Protein AF-X1DA73-F1 (afdb_monomer_lite)

Foldseek 3Di:
DVVVVVVVVLVVQLVVLVVQLCCLVVPQVVPQQDPPDPLNVVLVVLSVQLNVLSVVSNVDPDPVSVVSNVVSVQSNCCSRVVDGDDDD

Structure (mmCIF, N/CA/C/O backbone):
data_AF-X1DA73-F1
#
_entry.id   AF-X1DA73-F1
#
loop_
_atom_site.group_PDB
_atom_site.id
_atom_site.type_symbol
_atom_site.label_atom_id
_atom_site.label_alt_id
_atom_site.label_comp_id
_atom_site.label_asym_id
_atom_site.label_entity_id
_atom_site.label_seq_id
_atom_site.pdbx_PDB_ins_code
_atom_site.Cartn_x
_atom_site.Cartn_y
_atom_site.Cartn_z
_atom_site.occupancy
_atom_site.B_iso_or_equiv
_atom_site.auth_seq_id
_atom_site.auth_comp_id
_atom_site.auth_asym_id
_atom_site.auth_atom_id
_atom_site.pdbx_PDB_model_num
ATOM 1 N N . GLN A 1 1 ? 16.201 3.122 -30.559 1.00 55.31 1 GLN A N 1
ATOM 2 C CA . GLN A 1 1 ? 14.928 3.762 -30.150 1.00 55.31 1 GLN A CA 1
ATOM 3 C C . GLN A 1 1 ? 14.202 2.984 -29.042 1.00 55.31 1 GLN A C 1
ATOM 5 O O . GLN A 1 1 ? 13.640 3.630 -28.169 1.00 55.31 1 GLN A O 1
ATOM 10 N N . GLU A 1 2 ? 14.262 1.647 -28.997 1.00 62.06 2 GLU A N 1
ATOM 11 C CA . GLU A 1 2 ? 13.559 0.814 -27.994 1.00 62.06 2 GLU A CA 1
ATOM 12 C C . GLU A 1 2 ? 14.076 0.938 -26.545 1.00 62.06 2 GLU A C 1
ATOM 14 O O . GLU A 1 2 ? 13.276 0.989 -25.612 1.00 62.06 2 GLU A O 1
ATOM 19 N N . HIS A 1 3 ? 15.390 1.092 -26.333 1.00 64.75 3 HIS A N 1
ATOM 20 C CA . HIS A 1 3 ? 15.971 1.253 -24.986 1.00 64.75 3 HIS A CA 1
ATOM 21 C C . HIS A 1 3 ? 15.412 2.458 -24.208 1.00 64.75 3 HIS A C 1
ATOM 23 O O . HIS A 1 3 ? 15.227 2.382 -22.995 1.00 64.75 3 HIS A O 1
ATOM 29 N N . ASN A 1 4 ? 15.070 3.546 -24.907 1.00 77.38 4 ASN A N 1
ATOM 30 C CA . ASN A 1 4 ? 14.497 4.738 -24.280 1.00 77.38 4 ASN A CA 1
ATOM 31 C C . ASN A 1 4 ? 13.051 4.508 -23.818 1.00 77.38 4 ASN A C 1
ATOM 33 O O . ASN A 1 4 ? 12.599 5.183 -22.899 1.00 77.38 4 ASN A O 1
ATOM 37 N N . GLN A 1 5 ? 12.322 3.573 -24.438 1.00 83.38 5 GLN A N 1
ATOM 38 C CA . GLN A 1 5 ? 10.963 3.228 -24.021 1.00 83.38 5 GLN A CA 1
ATOM 39 C C . GLN A 1 5 ? 10.992 2.326 -22.793 1.00 83.38 5 GLN A C 1
ATOM 41 O O . GLN A 1 5 ? 10.313 2.623 -21.816 1.00 83.38 5 GLN A O 1
ATOM 46 N N . LEU A 1 6 ? 11.836 1.288 -22.791 1.00 86.19 6 LEU A N 1
ATOM 47 C CA . LEU A 1 6 ? 12.012 0.405 -21.631 1.00 86.19 6 LEU A CA 1
ATOM 48 C C . LEU A 1 6 ? 12.368 1.194 -20.365 1.00 86.19 6 LEU A C 1
ATOM 50 O O . LEU A 1 6 ? 11.729 1.013 -19.332 1.00 86.19 6 LEU A O 1
ATOM 54 N N . ALA A 1 7 ? 13.316 2.131 -20.461 1.00 87.19 7 ALA A N 1
ATOM 55 C CA . ALA A 1 7 ? 13.675 2.998 -19.342 1.00 87.19 7 ALA A CA 1
ATOM 56 C C . ALA A 1 7 ? 12.488 3.847 -18.844 1.00 87.19 7 ALA A C 1
ATOM 58 O O . ALA A 1 7 ? 12.289 3.975 -17.638 1.00 87.19 7 ALA A O 1
ATOM 59 N N . ARG A 1 8 ? 11.658 4.385 -19.751 1.00 90.75 8 ARG A N 1
ATOM 60 C CA . ARG A 1 8 ? 10.453 5.147 -19.377 1.00 90.75 8 ARG A CA 1
ATOM 61 C C . ARG A 1 8 ? 9.425 4.271 -18.667 1.00 90.75 8 ARG A C 1
ATOM 63 O O . ARG A 1 8 ? 8.930 4.681 -17.626 1.00 90.75 8 ARG A O 1
ATOM 70 N N . TRP A 1 9 ? 9.153 3.067 -19.173 1.00 90.94 9 TRP A N 1
ATOM 71 C CA . TRP A 1 9 ? 8.224 2.127 -18.533 1.00 90.94 9 TRP A CA 1
ATOM 72 C C . TRP A 1 9 ? 8.686 1.716 -17.133 1.00 90.94 9 TRP A C 1
ATOM 74 O O . TRP A 1 9 ? 7.871 1.678 -16.212 1.00 90.94 9 TRP A O 1
ATOM 84 N N . VAL A 1 10 ? 9.990 1.476 -16.948 1.00 90.38 10 VAL A N 1
ATOM 85 C CA . VAL A 1 10 ? 10.570 1.180 -15.629 1.00 90.38 10 VAL A CA 1
ATOM 86 C C . VAL A 1 10 ? 10.354 2.349 -14.667 1.00 90.38 10 VAL A C 1
ATOM 88 O O . VAL A 1 10 ? 9.794 2.148 -13.590 1.00 90.38 10 VAL A O 1
ATOM 91 N N . VAL A 1 11 ? 10.700 3.575 -15.072 1.00 93.44 11 VAL A N 1
ATOM 92 C CA . VAL A 1 11 ? 10.515 4.778 -14.239 1.00 93.44 11 VAL A CA 1
ATOM 93 C C . VAL A 1 11 ? 9.038 5.021 -13.912 1.00 93.44 11 VAL A C 1
ATOM 95 O O . VAL A 1 11 ? 8.697 5.338 -12.770 1.00 93.44 11 VAL A O 1
ATOM 98 N N . THR A 1 12 ? 8.137 4.842 -14.881 1.00 94.88 12 THR A N 1
ATOM 99 C CA . THR A 1 12 ? 6.689 4.966 -14.670 1.00 94.88 12 THR A CA 1
ATOM 100 C C . THR A 1 12 ? 6.186 3.943 -13.650 1.00 94.88 12 THR A C 1
ATOM 102 O O . THR A 1 12 ? 5.512 4.324 -12.691 1.00 94.88 12 THR A O 1
ATOM 105 N N . LYS A 1 13 ? 6.566 2.665 -13.787 1.00 94.75 13 LYS A N 1
ATOM 106 C CA . LYS A 1 13 ? 6.237 1.610 -12.815 1.00 94.75 13 LYS A CA 1
ATOM 107 C C . LYS A 1 13 ? 6.731 1.971 -11.416 1.00 94.75 13 LYS A C 1
ATOM 109 O O . LYS A 1 13 ? 5.980 1.868 -10.450 1.00 94.75 13 LYS A O 1
ATOM 114 N N . GLU A 1 14 ? 7.986 2.399 -11.299 1.00 95.94 14 GLU A N 1
ATOM 115 C CA . GLU A 1 14 ? 8.577 2.765 -10.011 1.00 95.94 14 GLU A CA 1
ATOM 116 C C . GLU A 1 14 ? 7.869 3.944 -9.345 1.00 95.94 14 GLU A C 1
ATOM 118 O O . GLU A 1 14 ? 7.674 3.941 -8.126 1.00 95.94 14 GLU A O 1
ATOM 123 N N . THR A 1 15 ? 7.459 4.927 -10.147 1.00 97.62 15 THR A N 1
ATOM 124 C CA . THR A 1 15 ? 6.717 6.100 -9.682 1.00 97.62 15 THR A CA 1
ATOM 125 C C . THR A 1 15 ? 5.343 5.696 -9.152 1.00 97.62 15 THR A C 1
ATOM 127 O O . THR A 1 15 ? 4.990 6.074 -8.037 1.00 97.62 15 THR A O 1
ATOM 130 N N . HIS A 1 16 ? 4.588 4.877 -9.891 1.00 97.56 16 HIS A N 1
ATOM 131 C CA . HIS A 1 16 ? 3.274 4.405 -9.444 1.00 97.56 16 HIS A CA 1
ATOM 132 C C . HIS A 1 16 ? 3.361 3.509 -8.208 1.00 97.56 16 HIS A C 1
ATOM 134 O O . HIS A 1 16 ? 2.614 3.716 -7.254 1.00 97.56 16 HIS A O 1
ATOM 140 N N . ALA A 1 17 ? 4.303 2.564 -8.176 1.00 98.00 17 ALA A N 1
ATOM 141 C CA . ALA A 1 17 ? 4.517 1.722 -7.003 1.00 98.00 17 ALA A CA 1
ATOM 142 C C . ALA A 1 17 ? 4.899 2.557 -5.766 1.00 98.00 17 ALA A C 1
ATOM 144 O O . ALA A 1 17 ? 4.393 2.311 -4.674 1.00 98.00 17 ALA A O 1
ATOM 145 N N . GLY A 1 18 ? 5.734 3.590 -5.939 1.00 98.44 18 GLY A N 1
ATOM 146 C CA . GLY A 1 18 ? 6.054 4.542 -4.875 1.00 98.44 18 GLY A CA 1
ATOM 147 C C . GLY A 1 18 ? 4.836 5.333 -4.390 1.00 98.44 18 GLY A C 1
ATOM 148 O O . GLY A 1 18 ? 4.618 5.427 -3.186 1.00 98.44 18 GLY A O 1
ATOM 149 N N . ALA A 1 19 ? 4.014 5.844 -5.310 1.00 98.62 19 ALA A N 1
ATOM 150 C CA . ALA A 1 19 ? 2.790 6.565 -4.968 1.00 98.62 19 ALA A CA 1
ATOM 151 C C . ALA A 1 19 ? 1.808 5.689 -4.174 1.00 98.62 19 ALA A C 1
ATOM 153 O O . ALA A 1 19 ? 1.238 6.156 -3.191 1.00 98.62 19 ALA A O 1
ATOM 154 N N . ILE A 1 20 ? 1.674 4.408 -4.537 1.00 98.62 20 ILE A N 1
ATOM 155 C CA . ILE A 1 20 ? 0.856 3.445 -3.788 1.00 98.62 20 ILE A CA 1
ATOM 156 C C . ILE A 1 20 ? 1.374 3.295 -2.353 1.00 98.62 20 ILE A C 1
ATOM 158 O O . ILE A 1 20 ? 0.579 3.369 -1.419 1.00 98.62 20 ILE A O 1
ATOM 162 N N . GLN A 1 21 ? 2.689 3.146 -2.145 1.00 98.44 21 GLN A N 1
ATOM 163 C CA . GLN A 1 21 ? 3.256 3.078 -0.789 1.00 98.44 21 GLN A CA 1
ATOM 164 C C . GLN A 1 21 ? 2.943 4.338 0.028 1.00 98.44 21 GLN A C 1
ATOM 166 O O . GLN A 1 21 ? 2.530 4.220 1.181 1.00 98.44 21 GLN A O 1
ATOM 171 N N . SER A 1 22 ? 3.084 5.525 -0.570 1.00 98.62 22 SER A N 1
ATOM 172 C CA . SER A 1 22 ? 2.723 6.789 0.083 1.00 98.62 22 SER A CA 1
ATOM 173 C C . SER A 1 22 ? 1.234 6.856 0.413 1.00 98.62 22 SER A C 1
ATOM 175 O O . SER A 1 22 ? 0.880 7.205 1.529 1.00 98.62 22 SER A O 1
ATOM 177 N N . THR A 1 23 ? 0.341 6.445 -0.493 1.00 98.69 23 THR A N 1
ATOM 178 C CA . THR A 1 23 ? -1.101 6.384 -0.201 1.00 98.69 23 THR A CA 1
ATOM 179 C C . THR A 1 23 ? -1.404 5.434 0.957 1.00 98.69 23 THR A C 1
ATOM 181 O O . THR A 1 23 ? -2.201 5.768 1.833 1.00 98.69 23 THR A O 1
ATOM 184 N N . ILE A 1 24 ? -0.759 4.267 1.020 1.00 98.69 24 ILE A N 1
ATOM 185 C CA . ILE A 1 24 ? -0.949 3.368 2.159 1.00 98.69 24 ILE A CA 1
ATOM 186 C C . ILE A 1 24 ? -0.498 4.025 3.466 1.00 98.69 24 ILE A C 1
ATOM 188 O O . ILE A 1 24 ? -1.248 3.996 4.440 1.00 98.69 24 ILE A O 1
ATOM 192 N N . ALA A 1 25 ? 0.684 4.639 3.495 1.00 98.50 25 ALA A N 1
ATOM 193 C CA . ALA A 1 25 ? 1.211 5.277 4.697 1.00 98.50 25 ALA A CA 1
ATOM 194 C C . ALA A 1 25 ? 0.386 6.504 5.122 1.00 98.50 25 ALA A C 1
ATOM 196 O O . ALA A 1 25 ? -0.155 6.547 6.228 1.00 98.50 25 ALA A O 1
ATOM 197 N N . ASP A 1 26 ? 0.253 7.476 4.225 1.00 98.50 26 ASP A N 1
ATOM 198 C CA . ASP A 1 26 ? -0.257 8.808 4.539 1.00 98.50 26 ASP A CA 1
ATOM 199 C C . ASP A 1 26 ? -1.780 8.842 4.652 1.00 98.50 26 ASP A C 1
ATOM 201 O O . ASP A 1 26 ? -2.324 9.663 5.389 1.00 98.50 26 ASP A O 1
ATOM 205 N N . TYR A 1 27 ? -2.484 7.969 3.927 1.00 98.25 27 TYR A N 1
ATOM 206 C CA . TYR A 1 27 ? -3.944 7.957 3.900 1.00 98.25 27 TYR A CA 1
ATOM 207 C C . TYR A 1 27 ? -4.520 6.775 4.672 1.00 98.25 27 TYR A C 1
ATOM 209 O O . TYR A 1 27 ? -5.311 6.972 5.596 1.00 98.25 27 TYR A O 1
ATOM 217 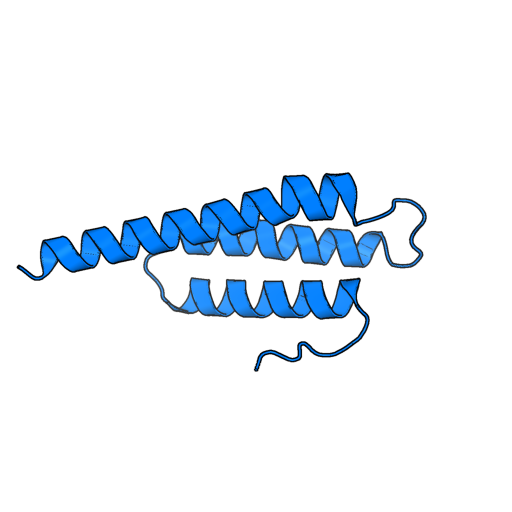N N . PHE A 1 28 ? -4.128 5.542 4.345 1.00 98.25 28 PHE A N 1
ATOM 218 C CA . PHE A 1 28 ? -4.739 4.384 4.998 1.00 98.25 28 PHE A CA 1
ATOM 219 C C . PHE A 1 28 ? -4.295 4.235 6.450 1.00 98.25 28 PHE A C 1
ATOM 221 O O . PHE A 1 28 ? -5.144 4.245 7.339 1.00 98.25 28 PHE A O 1
ATOM 228 N N . LEU A 1 29 ? -2.989 4.142 6.695 1.00 97.88 29 LEU A N 1
ATOM 229 C CA . LEU A 1 29 ? -2.446 3.928 8.034 1.00 97.88 29 LEU A CA 1
ATOM 230 C C . LEU A 1 29 ? -2.628 5.159 8.927 1.00 97.88 29 LEU A C 1
ATOM 232 O O . LEU A 1 29 ? -3.045 5.016 10.072 1.00 97.88 29 LEU A O 1
ATOM 236 N N . ALA A 1 30 ? -2.347 6.361 8.415 1.00 97.81 30 ALA A N 1
ATOM 237 C CA . ALA A 1 30 ? -2.407 7.571 9.231 1.00 97.81 30 ALA A CA 1
ATOM 238 C C . ALA A 1 30 ? -3.826 8.145 9.414 1.00 97.81 30 ALA A C 1
ATOM 240 O O . ALA A 1 30 ? -4.075 8.805 10.423 1.00 97.81 30 ALA A O 1
ATOM 241 N N . GLN A 1 31 ? -4.759 7.932 8.472 1.00 97.69 31 GLN A N 1
ATOM 242 C CA . GLN A 1 31 ? -6.066 8.617 8.498 1.00 97.69 31 GLN A CA 1
ATOM 243 C C . GLN A 1 31 ? -7.272 7.671 8.546 1.00 97.69 31 GLN A C 1
ATOM 245 O O . GLN A 1 31 ? -8.223 7.930 9.297 1.00 97.69 31 GLN A O 1
ATOM 250 N N . ARG A 1 32 ? -7.287 6.611 7.728 1.00 97.44 32 ARG A N 1
ATOM 251 C CA . ARG A 1 32 ? -8.493 5.794 7.502 1.00 97.44 32 ARG A CA 1
ATOM 252 C C . ARG A 1 32 ? -8.654 4.637 8.475 1.00 97.44 32 ARG A C 1
ATOM 254 O O . ARG A 1 32 ? -9.757 4.447 8.979 1.00 97.44 32 ARG A O 1
ATOM 261 N N . ILE A 1 33 ? -7.597 3.875 8.730 1.00 97.50 33 ILE A N 1
ATOM 262 C CA . ILE A 1 33 ? -7.647 2.711 9.614 1.00 97.50 33 ILE A CA 1
ATOM 263 C C . ILE A 1 33 ? -7.722 3.215 11.058 1.00 97.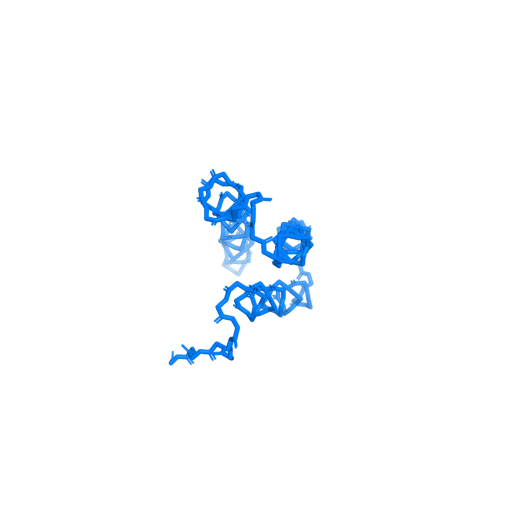50 33 ILE A C 1
ATOM 265 O O . ILE A 1 33 ? -6.799 3.851 11.561 1.00 97.50 33 ILE A O 1
ATOM 269 N N . LYS A 1 34 ? -8.853 2.960 11.720 1.00 96.94 34 LYS A N 1
ATOM 270 C CA . LYS A 1 34 ? -9.094 3.393 13.100 1.00 96.94 34 LYS A CA 1
ATOM 271 C C . LYS A 1 34 ? -8.656 2.314 14.081 1.00 96.94 34 LYS A C 1
ATOM 273 O O . LYS A 1 34 ? -8.977 1.144 13.886 1.00 96.94 34 LYS A O 1
ATOM 278 N N . SER A 1 35 ? -7.955 2.703 15.143 1.00 96.12 35 SER A N 1
ATOM 279 C CA . SER A 1 35 ? -7.426 1.770 16.148 1.00 96.12 35 SER A CA 1
ATOM 280 C C . SER A 1 35 ? -8.501 1.059 16.974 1.00 96.12 35 SER A C 1
ATOM 282 O O . SER A 1 35 ? -8.210 0.046 17.598 1.00 96.12 35 SER A O 1
ATOM 284 N N . ASP A 1 36 ? -9.725 1.583 16.990 1.00 96.81 36 ASP A N 1
ATOM 285 C CA . ASP A 1 36 ? -10.905 0.999 17.635 1.00 96.81 36 ASP A CA 1
ATOM 286 C C . ASP A 1 36 ? -11.774 0.164 16.675 1.00 96.81 36 ASP A C 1
ATOM 2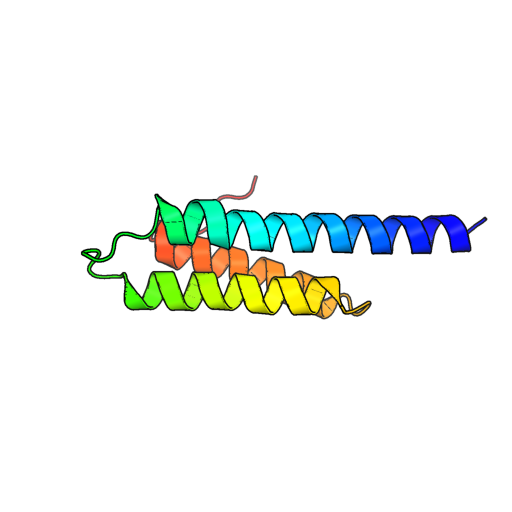88 O O . ASP A 1 36 ? -12.790 -0.394 17.089 1.00 96.81 36 ASP A O 1
ATOM 292 N N . SER A 1 37 ? -11.378 0.037 15.402 1.00 95.69 37 SER A N 1
ATOM 293 C CA . SER A 1 37 ? -12.065 -0.824 14.438 1.00 95.69 37 SER A CA 1
ATOM 294 C C . SER A 1 37 ? -12.029 -2.287 14.904 1.00 95.69 37 SER A C 1
ATOM 296 O O . SER A 1 37 ? -10.947 -2.803 15.205 1.00 95.69 37 SER A O 1
ATOM 298 N N . PRO A 1 38 ? -13.158 -3.022 14.884 1.00 96.06 38 PRO A N 1
ATOM 299 C CA . PRO A 1 38 ? -13.152 -4.456 15.181 1.00 96.06 38 PRO A CA 1
ATOM 300 C C . PRO A 1 38 ? -12.311 -5.258 14.172 1.00 96.06 38 PRO A C 1
ATOM 302 O O . PRO A 1 38 ? -11.839 -6.346 14.490 1.00 96.06 38 PRO A O 1
ATOM 305 N N . SER A 1 39 ? -12.074 -4.703 12.978 1.00 95.81 39 SER A N 1
ATOM 306 C CA . SER A 1 39 ? -11.244 -5.288 11.919 1.00 95.81 39 SER A CA 1
ATOM 307 C C . SER A 1 39 ? -9.844 -4.664 11.840 1.00 95.81 39 SER A C 1
ATOM 309 O O . SER A 1 39 ? -9.141 -4.875 10.853 1.00 95.81 39 SER A O 1
ATOM 311 N N . TYR A 1 40 ? -9.415 -3.900 12.855 1.00 97.31 40 TYR A N 1
ATOM 312 C CA . TYR A 1 40 ? -8.152 -3.148 12.844 1.00 97.31 40 TYR A CA 1
ATOM 313 C C . TYR A 1 40 ? -6.944 -4.008 12.455 1.00 97.31 40 TYR A C 1
ATOM 315 O O . TYR A 1 40 ? -6.170 -3.639 11.573 1.00 97.31 40 TYR A O 1
ATOM 323 N N . ALA A 1 41 ? -6.805 -5.188 13.066 1.00 97.69 41 ALA A N 1
ATOM 324 C 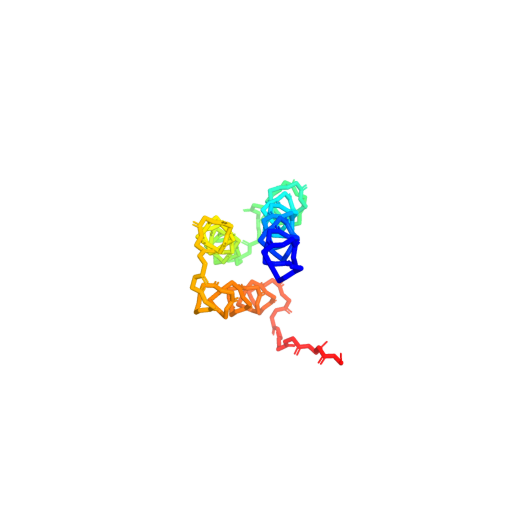CA . ALA A 1 41 ? -5.684 -6.084 12.796 1.00 97.69 41 ALA A CA 1
ATOM 325 C C . ALA A 1 41 ? -5.655 -6.572 11.339 1.00 97.69 41 ALA A C 1
ATOM 327 O O . ALA A 1 41 ? -4.582 -6.658 10.744 1.00 97.69 41 ALA A O 1
ATOM 328 N N . ASP A 1 42 ? -6.811 -6.875 10.753 1.00 97.25 42 ASP A N 1
ATOM 329 C CA . ASP A 1 42 ? -6.885 -7.389 9.384 1.00 97.25 42 ASP A CA 1
ATOM 330 C C . ASP A 1 42 ? -6.693 -6.273 8.354 1.00 97.25 42 ASP A C 1
ATOM 332 O O . ASP A 1 42 ? -5.959 -6.455 7.383 1.00 97.25 42 ASP A O 1
ATOM 336 N N . GLN A 1 43 ? -7.222 -5.078 8.628 1.00 98.00 43 GLN A N 1
ATOM 337 C CA . GLN A 1 43 ? -6.960 -3.878 7.831 1.00 98.00 43 GLN A CA 1
ATOM 338 C C . GLN A 1 43 ? -5.469 -3.508 7.834 1.00 98.00 43 GLN A C 1
ATOM 340 O O . GLN A 1 43 ? -4.903 -3.221 6.779 1.00 98.00 43 GLN A O 1
ATOM 345 N N . LEU A 1 44 ? -4.802 -3.573 8.993 1.00 98.38 44 LEU A N 1
ATOM 346 C CA . LEU A 1 44 ? -3.359 -3.336 9.090 1.00 98.38 44 LEU A CA 1
ATOM 347 C C . LEU A 1 44 ? -2.542 -4.370 8.313 1.00 98.38 44 LEU A C 1
ATOM 349 O O . LEU A 1 44 ? -1.613 -3.996 7.595 1.00 98.38 44 LEU A O 1
ATOM 353 N N . LYS A 1 45 ? -2.872 -5.661 8.436 1.00 98.50 45 LYS A N 1
ATOM 354 C CA . LYS A 1 45 ? -2.190 -6.725 7.682 1.00 98.50 45 LYS A CA 1
ATOM 355 C C . LYS A 1 45 ? -2.335 -6.510 6.178 1.00 98.50 45 LYS A C 1
ATOM 357 O O . LYS A 1 45 ? -1.339 -6.608 5.463 1.00 98.50 45 LYS A O 1
ATOM 362 N N . ALA A 1 46 ? -3.537 -6.178 5.707 1.00 98.56 46 ALA A N 1
ATOM 363 C CA . ALA A 1 46 ? -3.786 -5.929 4.292 1.00 98.56 46 ALA A CA 1
ATOM 364 C C . ALA A 1 46 ? -3.026 -4.689 3.787 1.00 98.56 46 ALA A C 1
ATOM 366 O O . ALA A 1 46 ? -2.343 -4.753 2.766 1.00 98.56 46 ALA A O 1
ATOM 367 N N . ALA A 1 47 ? -3.036 -3.585 4.541 1.00 98.62 47 ALA A N 1
ATOM 368 C CA . ALA A 1 47 ? -2.265 -2.385 4.205 1.00 98.62 47 ALA A CA 1
ATOM 369 C C . ALA A 1 47 ? -0.749 -2.667 4.165 1.00 98.62 47 ALA A C 1
ATOM 371 O O . ALA A 1 47 ? -0.039 -2.248 3.243 1.00 98.62 47 ALA A O 1
ATOM 372 N N . HIS A 1 48 ? -0.237 -3.441 5.124 1.00 98.75 48 HIS A N 1
ATOM 373 C CA . HIS A 1 48 ? 1.158 -3.871 5.120 1.00 98.75 48 HIS A CA 1
ATOM 374 C C . HIS A 1 48 ? 1.487 -4.738 3.895 1.00 98.75 48 HIS A C 1
ATOM 376 O O . HIS A 1 48 ? 2.516 -4.519 3.251 1.00 98.75 48 HIS A O 1
ATOM 382 N N . ALA A 1 49 ? 0.601 -5.666 3.522 1.00 98.75 49 ALA A N 1
ATOM 383 C CA . ALA A 1 49 ? 0.767 -6.500 2.336 1.00 98.75 49 ALA A CA 1
ATOM 384 C C . ALA A 1 49 ? 0.875 -5.658 1.053 1.00 98.75 49 ALA A C 1
ATOM 386 O O . ALA A 1 49 ? 1.796 -5.886 0.265 1.00 98.75 49 ALA A O 1
ATOM 387 N N . VAL A 1 50 ? 0.030 -4.630 0.886 1.00 98.75 50 VAL A N 1
ATOM 388 C CA . VAL A 1 50 ? 0.143 -3.678 -0.237 1.00 98.75 50 VAL A CA 1
ATOM 389 C C . VAL A 1 50 ? 1.498 -2.974 -0.223 1.00 98.75 50 VAL A C 1
ATOM 391 O O . VAL A 1 50 ? 2.163 -2.902 -1.253 1.00 98.75 50 VAL A O 1
ATOM 394 N N . THR A 1 51 ? 1.956 -2.505 0.940 1.00 98.75 51 THR A N 1
ATOM 395 C CA . THR A 1 51 ? 3.254 -1.817 1.063 1.00 98.75 51 THR A CA 1
ATOM 396 C C . THR A 1 51 ? 4.421 -2.708 0.624 1.00 98.75 51 THR A C 1
ATOM 398 O O . THR A 1 51 ? 5.303 -2.254 -0.111 1.00 98.75 51 THR A O 1
ATOM 401 N N . VAL A 1 52 ? 4.425 -3.982 1.037 1.00 98.75 52 VAL A N 1
ATOM 402 C CA . VAL A 1 52 ? 5.464 -4.960 0.670 1.00 98.75 52 VAL A CA 1
ATOM 403 C C . VAL A 1 52 ? 5.382 -5.329 -0.811 1.00 98.75 52 VAL A C 1
ATOM 405 O O . VAL A 1 52 ? 6.412 -5.387 -1.485 1.00 98.75 52 VAL A O 1
ATOM 408 N N . ALA A 1 53 ? 4.180 -5.562 -1.340 1.00 98.56 53 ALA A N 1
ATOM 409 C CA . ALA A 1 53 ? 3.987 -5.872 -2.752 1.00 98.56 53 ALA A CA 1
ATOM 410 C C . ALA A 1 53 ? 4.407 -4.695 -3.646 1.00 98.56 53 ALA A C 1
ATOM 412 O O . ALA A 1 53 ? 5.086 -4.898 -4.650 1.00 98.56 53 ALA A O 1
ATOM 413 N N . ALA A 1 54 ? 4.100 -3.460 -3.239 1.00 98.56 54 ALA A N 1
ATOM 414 C CA . ALA A 1 54 ? 4.484 -2.252 -3.958 1.00 98.56 54 ALA A CA 1
ATOM 415 C C . ALA A 1 54 ? 6.003 -2.060 -3.960 1.00 98.56 54 ALA A C 1
ATOM 417 O O . ALA A 1 54 ? 6.582 -1.801 -5.012 1.00 98.56 54 ALA A O 1
ATOM 418 N N . MET A 1 55 ? 6.674 -2.284 -2.825 1.00 98.38 55 MET A N 1
ATOM 419 C CA . MET A 1 55 ? 8.138 -2.289 -2.759 1.00 98.38 55 MET A CA 1
ATOM 420 C C . MET A 1 55 ? 8.745 -3.308 -3.738 1.00 98.38 55 MET A C 1
ATOM 422 O O . MET A 1 55 ? 9.657 -2.970 -4.493 1.00 98.38 55 MET A O 1
ATOM 426 N N . LYS A 1 56 ? 8.230 -4.545 -3.752 1.00 98.06 56 LYS A N 1
ATOM 427 C CA . LYS A 1 56 ? 8.708 -5.603 -4.658 1.00 98.06 56 LYS A CA 1
ATOM 428 C C . LYS A 1 56 ? 8.465 -5.247 -6.125 1.00 98.06 56 LYS A C 1
ATOM 430 O O . LYS A 1 56 ? 9.382 -5.362 -6.932 1.00 98.06 56 LYS A O 1
ATOM 435 N N . CYS A 1 57 ? 7.268 -4.764 -6.455 1.00 97.69 57 CYS A N 1
ATOM 436 C CA . CYS A 1 57 ? 6.917 -4.289 -7.794 1.00 97.69 57 CYS A CA 1
ATOM 437 C C . CYS A 1 57 ? 7.832 -3.144 -8.240 1.00 97.69 57 CYS A C 1
ATOM 439 O O . CYS A 1 57 ? 8.324 -3.139 -9.366 1.00 97.69 57 CYS A O 1
ATOM 441 N N . LYS A 1 58 ? 8.153 -2.207 -7.341 1.00 96.81 58 LYS A N 1
ATOM 442 C CA . LYS A 1 58 ? 9.094 -1.113 -7.603 1.00 96.81 58 LYS A CA 1
ATOM 443 C C . LYS A 1 58 ? 10.487 -1.634 -7.970 1.00 96.81 58 LYS A C 1
ATOM 445 O O . LYS A 1 58 ? 11.041 -1.187 -8.964 1.00 96.81 58 LYS A O 1
ATOM 450 N N . GLN A 1 59 ? 11.014 -2.603 -7.226 1.00 96.00 59 GLN A N 1
ATOM 451 C CA . GLN A 1 59 ? 12.393 -3.095 -7.364 1.00 96.00 59 GLN A CA 1
ATOM 452 C C . GLN A 1 59 ? 12.586 -4.183 -8.436 1.00 96.00 59 GLN A C 1
ATOM 454 O O . GLN A 1 59 ? 13.723 -4.513 -8.762 1.00 96.00 59 GLN A O 1
ATOM 459 N N . SER A 1 60 ? 11.504 -4.753 -8.971 1.00 93.00 60 SER A N 1
ATOM 460 C CA . SER A 1 60 ? 11.550 -5.858 -9.936 1.00 93.00 60 SER A CA 1
ATOM 461 C C . SER A 1 60 ? 11.165 -5.425 -11.354 1.00 93.00 60 SER A C 1
ATOM 463 O O . SER A 1 60 ? 10.414 -4.467 -11.551 1.00 93.00 60 SER A O 1
ATOM 465 N N . THR A 1 61 ? 11.657 -6.162 -12.351 1.00 88.50 61 THR A N 1
ATOM 466 C CA . THR A 1 61 ? 11.201 -6.108 -13.752 1.00 88.50 61 THR A CA 1
ATOM 467 C C . THR A 1 61 ? 10.264 -7.266 -14.115 1.00 88.50 61 THR A C 1
ATOM 469 O O . THR A 1 61 ? 9.749 -7.300 -15.230 1.00 88.50 61 THR A O 1
ATOM 472 N N . ASP A 1 62 ? 10.017 -8.196 -13.188 1.00 91.12 62 ASP A N 1
ATOM 473 C CA . ASP A 1 62 ? 9.084 -9.310 -13.366 1.00 91.12 62 ASP A CA 1
ATOM 474 C C . ASP A 1 62 ? 7.626 -8.834 -13.262 1.00 91.12 62 ASP A C 1
ATOM 476 O O . ASP A 1 62 ? 7.195 -8.319 -12.224 1.00 91.12 62 ASP A O 1
ATOM 480 N N . GLY A 1 63 ? 6.850 -9.059 -14.325 1.00 89.62 63 GLY A N 1
ATOM 481 C CA . GLY A 1 63 ? 5.429 -8.719 -14.392 1.00 89.62 63 GLY A CA 1
ATOM 482 C C . GLY A 1 63 ? 4.572 -9.392 -13.313 1.00 89.62 63 GLY A C 1
ATOM 483 O O . GLY A 1 63 ? 3.570 -8.813 -12.895 1.00 89.62 63 GLY A O 1
ATOM 484 N N . ALA A 1 64 ? 4.982 -10.547 -12.775 1.00 94.88 64 ALA A N 1
ATOM 485 C CA . ALA A 1 64 ? 4.259 -11.217 -11.690 1.00 94.88 64 ALA A CA 1
ATOM 486 C C . ALA A 1 64 ? 4.180 -10.364 -10.409 1.00 94.88 64 ALA A C 1
ATOM 488 O O . ALA A 1 64 ? 3.231 -10.473 -9.625 1.00 94.88 64 ALA A O 1
ATOM 489 N N . THR A 1 65 ? 5.148 -9.465 -10.201 1.00 96.31 65 THR A N 1
ATOM 490 C CA . THR A 1 65 ? 5.137 -8.548 -9.052 1.00 96.31 65 THR A CA 1
ATOM 491 C C . THR A 1 65 ? 4.054 -7.474 -9.164 1.00 96.31 65 THR A C 1
ATOM 493 O O . THR A 1 65 ? 3.502 -7.070 -8.141 1.00 96.31 65 THR A O 1
ATOM 496 N N . ALA A 1 66 ? 3.688 -7.065 -10.385 1.00 95.44 66 ALA A N 1
ATOM 497 C CA . ALA A 1 66 ? 2.579 -6.144 -10.619 1.00 95.44 66 ALA A CA 1
ATOM 498 C C . ALA A 1 66 ? 1.226 -6.818 -10.341 1.00 95.44 66 ALA A C 1
ATOM 500 O O . ALA A 1 66 ? 0.410 -6.250 -9.624 1.00 95.44 66 ALA A O 1
ATOM 501 N N . ALA A 1 67 ? 1.035 -8.061 -10.796 1.00 96.25 67 ALA A N 1
ATOM 502 C CA . ALA A 1 67 ? -0.173 -8.841 -10.498 1.00 96.25 67 ALA A CA 1
AT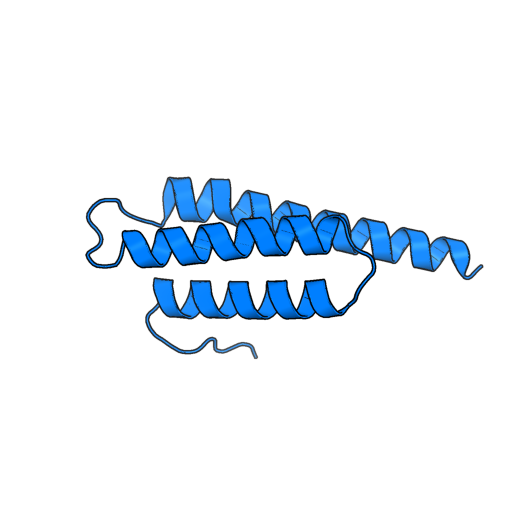OM 503 C C . ALA A 1 67 ? -0.335 -9.116 -8.989 1.00 96.25 67 ALA A C 1
ATOM 505 O O . ALA A 1 67 ? -1.435 -9.061 -8.436 1.00 96.25 67 ALA A O 1
ATOM 506 N N . THR A 1 68 ? 0.779 -9.362 -8.291 1.00 98.00 68 THR A N 1
ATOM 507 C CA . THR A 1 68 ? 0.777 -9.515 -6.826 1.00 98.00 68 THR A CA 1
ATOM 508 C C . THR A 1 68 ? 0.358 -8.219 -6.128 1.00 98.00 68 THR A C 1
ATOM 510 O O . THR A 1 68 ? -0.396 -8.257 -5.157 1.00 98.00 68 THR A O 1
ATOM 513 N N . LEU A 1 69 ? 0.834 -7.068 -6.613 1.00 98.31 69 LEU A N 1
ATOM 514 C CA . LEU A 1 69 ? 0.440 -5.762 -6.088 1.00 98.31 69 LEU A CA 1
ATOM 515 C C . LEU A 1 69 ? -1.048 -5.483 -6.318 1.00 98.31 69 LEU A C 1
ATOM 517 O O . LEU A 1 69 ? -1.730 -5.072 -5.386 1.00 98.31 69 LEU A O 1
ATOM 521 N N . GLU A 1 70 ? -1.552 -5.743 -7.520 1.00 97.12 70 GLU A N 1
ATOM 522 C CA . GLU A 1 70 ? -2.974 -5.608 -7.845 1.00 97.12 70 GLU A CA 1
ATOM 523 C C . GLU A 1 70 ? -3.847 -6.459 -6.912 1.00 97.12 70 GLU A C 1
ATOM 525 O O . GLU A 1 70 ? -4.767 -5.948 -6.276 1.00 97.12 70 GLU A O 1
ATOM 530 N N . THR A 1 71 ? -3.489 -7.733 -6.734 1.00 97.75 71 THR A N 1
ATOM 531 C CA . THR A 1 71 ? -4.196 -8.639 -5.817 1.00 97.75 71 THR A CA 1
ATOM 532 C C . THR A 1 71 ? -4.209 -8.090 -4.390 1.00 97.75 71 THR A C 1
ATOM 534 O O . THR A 1 71 ? -5.267 -8.022 -3.767 1.00 97.75 71 THR A O 1
ATOM 537 N N . ALA A 1 72 ? -3.063 -7.616 -3.887 1.00 98.50 72 ALA A N 1
ATOM 538 C CA . ALA A 1 72 ? -2.976 -7.038 -2.549 1.00 98.50 72 ALA A CA 1
ATOM 539 C C . ALA A 1 72 ? -3.844 -5.775 -2.391 1.00 98.50 72 ALA A C 1
ATOM 541 O O . ALA A 1 72 ? -4.420 -5.556 -1.326 1.00 98.50 72 ALA A O 1
ATOM 542 N N . ILE A 1 73 ? -3.956 -4.945 -3.435 1.00 98.12 73 ILE A N 1
ATOM 543 C CA . ILE A 1 73 ? -4.831 -3.762 -3.436 1.00 98.12 73 ILE A CA 1
ATOM 544 C C . ILE A 1 73 ? -6.299 -4.189 -3.343 1.00 98.12 73 ILE A C 1
ATOM 546 O O . ILE A 1 73 ? -7.053 -3.605 -2.563 1.00 98.12 73 ILE A O 1
ATOM 550 N N . HIS A 1 74 ? -6.704 -5.225 -4.080 1.00 97.56 74 HIS A N 1
ATOM 551 C CA . HIS A 1 74 ? -8.062 -5.769 -3.995 1.00 97.56 74 HIS A CA 1
ATOM 552 C C . HIS A 1 74 ? -8.349 -6.372 -2.617 1.00 97.56 74 HIS A C 1
ATOM 554 O O . HIS A 1 74 ? -9.429 -6.168 -2.069 1.00 97.56 74 HIS A O 1
ATOM 560 N N . ASP A 1 75 ? -7.379 -7.054 -2.014 1.00 97.69 75 ASP A N 1
ATOM 561 C CA . ASP A 1 75 ? -7.531 -7.610 -0.669 1.00 97.69 75 ASP A CA 1
ATOM 562 C C . ASP A 1 75 ? -7.642 -6.518 0.398 1.00 97.69 75 ASP A C 1
ATOM 564 O O . ASP A 1 75 ? -8.466 -6.629 1.307 1.00 97.69 75 ASP A O 1
ATOM 568 N N . LEU A 1 76 ? -6.886 -5.421 0.265 1.00 97.81 76 LEU A N 1
ATOM 569 C CA . LEU A 1 76 ? -7.079 -4.243 1.109 1.00 97.81 76 LEU A CA 1
ATOM 570 C C . LEU A 1 76 ? -8.476 -3.650 0.926 1.00 97.81 76 LEU A C 1
ATOM 572 O O . LEU A 1 76 ? -9.117 -3.318 1.920 1.00 97.81 76 LEU A O 1
ATOM 576 N N . TYR A 1 77 ? -8.960 -3.541 -0.312 1.00 96.50 77 TYR A N 1
ATOM 577 C CA . TYR A 1 77 ? -10.315 -3.067 -0.578 1.00 96.50 77 TYR A CA 1
ATOM 578 C C . TYR A 1 77 ? -11.354 -3.943 0.130 1.00 96.50 77 TYR A C 1
ATOM 580 O O . TYR A 1 77 ? -12.190 -3.419 0.860 1.00 96.50 77 TYR A O 1
ATOM 588 N N . ARG A 1 78 ? -11.260 -5.273 0.010 1.00 95.75 78 ARG A N 1
ATOM 589 C CA . ARG A 1 78 ? -12.158 -6.214 0.702 1.00 95.75 78 ARG A CA 1
ATOM 590 C C . ARG A 1 78 ? -12.081 -6.074 2.220 1.00 95.75 78 ARG A C 1
ATOM 592 O O . ARG A 1 78 ? -13.115 -6.016 2.877 1.00 95.75 78 ARG A O 1
ATOM 599 N N . ALA A 1 79 ? -10.875 -5.985 2.781 1.00 95.88 79 ALA A N 1
ATOM 600 C CA . ALA A 1 79 ? -10.670 -5.838 4.222 1.00 95.88 79 ALA A CA 1
ATOM 601 C C . ALA A 1 79 ? -11.174 -4.488 4.767 1.00 95.88 79 ALA A C 1
ATOM 603 O O . ALA A 1 79 ? -11.552 -4.385 5.936 1.00 95.88 79 ALA A O 1
ATOM 604 N N . TYR A 1 80 ? -11.159 -3.442 3.937 1.00 94.69 80 TYR A N 1
ATOM 605 C CA . TYR A 1 80 ? -11.551 -2.091 4.325 1.00 94.69 80 TYR A CA 1
ATOM 606 C C . TYR A 1 80 ? -13.046 -1.810 4.096 1.00 94.69 80 TYR A C 1
ATOM 608 O O . TYR A 1 80 ? -13.708 -1.287 4.989 1.00 94.69 80 TYR A O 1
ATOM 616 N N . GLU A 1 81 ? -13.583 -2.170 2.928 1.00 93.12 81 GLU A N 1
ATOM 617 C CA . GLU A 1 81 ? -14.970 -1.903 2.511 1.00 93.12 81 GLU A CA 1
ATOM 618 C C . GLU A 1 81 ? -15.932 -3.069 2.795 1.00 93.12 81 GLU A C 1
ATOM 620 O O . GLU A 1 81 ? -17.147 -2.878 2.786 1.00 93.12 81 GLU A O 1
ATOM 625 N N . GLY A 1 82 ? -15.425 -4.287 3.017 1.00 93.12 82 GLY A N 1
ATOM 626 C CA . GLY A 1 82 ? -16.250 -5.477 3.258 1.00 93.12 82 GLY A CA 1
ATOM 627 C C . GLY A 1 82 ? -17.005 -5.995 2.026 1.00 93.12 82 GLY A C 1
ATOM 628 O O . GLY A 1 82 ? -17.983 -6.727 2.175 1.00 93.12 82 GLY A O 1
ATOM 629 N N . LYS A 1 83 ? -16.590 -5.610 0.814 1.00 92.88 83 LYS A N 1
ATOM 630 C CA . LYS A 1 83 ? -17.223 -5.991 -0.461 1.00 92.88 83 LYS A CA 1
ATOM 631 C C . LYS A 1 83 ? -16.187 -6.165 -1.575 1.00 92.88 83 LYS A C 1
ATOM 633 O O . LYS A 1 83 ? -15.042 -5.742 -1.427 1.00 92.88 83 LYS A O 1
ATOM 638 N N . GLU A 1 84 ? -16.595 -6.779 -2.684 1.00 91.56 84 GLU A N 1
ATOM 639 C CA . GLU A 1 84 ? -15.737 -6.926 -3.864 1.00 91.56 84 GLU A CA 1
ATOM 640 C C . GLU A 1 84 ? -15.461 -5.571 -4.546 1.00 91.56 84 GLU A C 1
ATOM 642 O O . GLU A 1 84 ? -16.352 -4.715 -4.567 1.00 91.56 84 GLU A O 1
ATOM 647 N N . PRO A 1 85 ? -14.253 -5.361 -5.106 1.00 87.69 85 PRO A N 1
ATOM 648 C CA . PRO A 1 85 ? -13.940 -4.167 -5.884 1.00 87.69 85 PRO A CA 1
ATOM 649 C C . PRO A 1 85 ? -14.793 -4.094 -7.154 1.00 87.69 85 PRO A C 1
ATOM 651 O O . PRO A 1 85 ? -14.795 -5.027 -7.955 1.00 87.69 85 PRO A O 1
ATOM 654 N N . ASP A 1 86 ? -15.472 -2.967 -7.362 1.00 84.06 86 ASP A N 1
ATOM 655 C CA . ASP A 1 86 ? -16.121 -2.640 -8.635 1.00 84.06 86 ASP A CA 1
ATOM 656 C C . ASP A 1 86 ? -15.178 -1.746 -9.444 1.00 84.06 86 ASP A C 1
ATOM 658 O O . ASP A 1 86 ? -15.107 -0.530 -9.246 1.00 84.06 86 ASP A O 1
ATOM 662 N N . LEU A 1 87 ? -14.353 -2.387 -10.268 1.00 72.12 87 LEU A N 1
ATOM 663 C CA . LEU A 1 87 ? -13.404 -1.726 -11.154 1.00 72.12 87 LEU A CA 1
ATOM 664 C C . LEU A 1 87 ? -14.001 -1.760 -12.559 1.00 72.12 87 LEU A C 1
ATOM 666 O O . LEU A 1 87 ? -13.931 -2.780 -13.242 1.00 72.12 87 LEU A O 1
ATOM 670 N N . HIS A 1 88 ? -14.662 -0.663 -12.923 1.00 57.56 88 HIS A N 1
ATOM 671 C CA .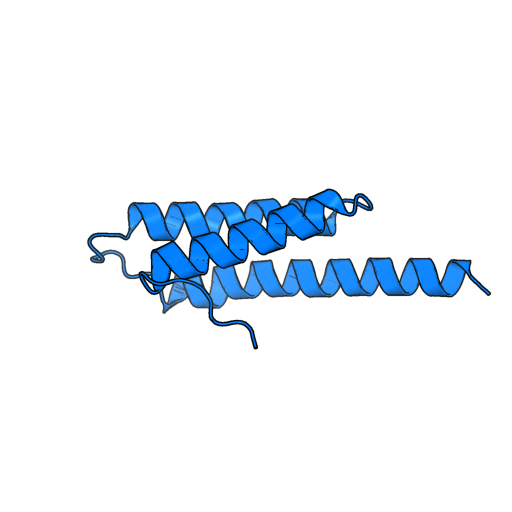 HIS A 1 88 ? -15.242 -0.447 -14.248 1.00 57.56 88 HIS A CA 1
ATOM 672 C C . HIS A 1 88 ? -14.178 -0.317 -15.343 1.00 57.56 88 HIS A C 1
ATOM 674 O O . HIS A 1 88 ? -13.139 0.338 -15.085 1.00 57.56 88 HIS A O 1
#

Radius of gyration: 14.64 Å; chains: 1; bounding box: 33×20×48 Å

Sequence (88 aa):
QEHNQLARWVVTKETHAGAIQSTIADYFLAQRIKSDSPSYADQLKAAHAVTVAAMKCKQSTDGATAATLETAIHDLYRAYEGKEPDLH

Secondary structure (DSSP, 8-state):
-HHHHHHHHHHHHHHHHHHHHHHIIIIIIIIIS-TT-TTHHHHHHHHHHHHHHHHHHHH---THHHHHHHHHHHHHHHHHHSS-----

Organism: NCBI:txid412755

pLDDT: mean 93.78, std 8.79, range [55.31, 98.75]

InterPro domains:
  IPR014123 Superoxide dismutase, Nickel-type [PF09055] (1-81)
  IPR036502 Nickel-containing superoxide dismutase superfamily [G3DSA:1.20.120.400] (1-85)